Protein AF-A0A935Q9R4-F1 (afdb_monomer_lite)

Structure (mmCIF, N/CA/C/O backbone):
data_AF-A0A935Q9R4-F1
#
_entry.id   AF-A0A935Q9R4-F1
#
loop_
_atom_site.group_PDB
_atom_site.id
_atom_site.type_symbol
_atom_site.label_atom_id
_atom_site.label_alt_id
_atom_site.label_comp_id
_atom_site.label_asym_id
_atom_site.label_entity_id
_atom_site.label_seq_id
_atom_site.pdbx_PDB_ins_code
_atom_site.Cartn_x
_atom_site.Cartn_y
_atom_site.Cartn_z
_atom_site.occupancy
_atom_site.B_iso_or_equiv
_atom_site.auth_seq_id
_atom_site.auth_comp_id
_atom_site.auth_asym_id
_atom_site.auth_atom_id
_atom_site.pdbx_PDB_model_num
ATOM 1 N N . MET A 1 1 ? 9.173 19.889 -7.873 1.00 39.34 1 MET A N 1
ATOM 2 C CA . MET A 1 1 ? 8.537 19.885 -6.538 1.00 39.34 1 MET A CA 1
ATOM 3 C C . MET A 1 1 ? 7.539 18.748 -6.564 1.00 39.34 1 MET A C 1
ATOM 5 O O . MET A 1 1 ? 6.438 18.963 -7.043 1.00 39.34 1 MET A O 1
ATOM 9 N N . ASN A 1 2 ? 7.944 17.541 -6.168 1.00 33.88 2 ASN A N 1
ATOM 10 C CA . ASN A 1 2 ? 7.038 16.393 -6.168 1.00 33.88 2 ASN A CA 1
ATOM 11 C C . ASN A 1 2 ? 6.749 16.075 -4.706 1.00 33.88 2 ASN A C 1
ATOM 13 O O . ASN A 1 2 ? 7.612 15.579 -3.987 1.00 33.88 2 ASN A O 1
ATOM 17 N N . SER A 1 3 ? 5.580 16.518 -4.258 1.00 40.25 3 SER A N 1
ATOM 18 C CA . SER A 1 3 ? 5.124 16.389 -2.881 1.00 40.25 3 SER A CA 1
ATOM 19 C C . SER A 1 3 ? 4.423 15.044 -2.715 1.00 40.25 3 SER A C 1
ATOM 21 O O . SER A 1 3 ? 3.436 14.785 -3.395 1.00 40.25 3 SER A O 1
ATOM 23 N N . PHE A 1 4 ? 4.920 14.208 -1.805 1.00 48.53 4 PHE A N 1
ATOM 24 C CA . PHE A 1 4 ? 4.216 13.026 -1.308 1.00 48.53 4 PHE A CA 1
ATOM 25 C C . PHE A 1 4 ? 2.935 13.467 -0.593 1.00 48.53 4 PHE A C 1
ATOM 27 O O . PHE A 1 4 ? 3.006 14.223 0.379 1.00 48.53 4 PHE A O 1
ATOM 34 N N . ASN A 1 5 ? 1.773 13.011 -1.061 1.00 49.12 5 ASN A N 1
ATOM 35 C CA . ASN A 1 5 ? 0.493 13.364 -0.461 1.00 49.12 5 ASN A CA 1
ATOM 36 C C . ASN A 1 5 ? -0.122 12.143 0.228 1.00 49.12 5 ASN A C 1
ATOM 38 O O . ASN A 1 5 ? -0.745 11.292 -0.402 1.00 49.12 5 ASN A O 1
ATOM 42 N N . LEU A 1 6 ? 0.029 12.070 1.550 1.00 50.16 6 LEU A N 1
ATOM 43 C CA . LEU A 1 6 ? -0.702 11.109 2.370 1.00 50.16 6 LEU A CA 1
ATOM 44 C C . LEU A 1 6 ? -2.014 11.744 2.836 1.00 50.16 6 LEU A C 1
ATOM 46 O O . LEU A 1 6 ? -2.010 12.634 3.689 1.00 50.16 6 LEU A O 1
ATOM 50 N N . PHE A 1 7 ? -3.141 11.265 2.312 1.00 55.94 7 PHE A N 1
ATOM 51 C CA . PHE A 1 7 ? -4.461 11.733 2.726 1.00 55.94 7 PHE A CA 1
ATOM 52 C C . PHE A 1 7 ? -5.126 10.720 3.661 1.00 55.94 7 PHE A C 1
ATOM 54 O O . PHE A 1 7 ? -5.531 9.625 3.272 1.00 55.94 7 PHE A O 1
ATOM 61 N N . LYS A 1 8 ? -5.283 11.112 4.929 1.00 49.03 8 LYS A N 1
ATOM 62 C CA . LYS A 1 8 ? -6.072 10.364 5.912 1.00 49.03 8 LYS A CA 1
ATOM 63 C C . LYS A 1 8 ? -7.505 10.890 5.918 1.00 49.03 8 LYS A C 1
ATOM 65 O O . LYS A 1 8 ? -7.756 11.993 6.397 1.00 49.03 8 LYS A O 1
ATOM 70 N N . ILE A 1 9 ? -8.455 10.083 5.449 1.00 58.16 9 ILE A N 1
ATOM 71 C CA . ILE A 1 9 ? -9.888 10.384 5.553 1.00 58.16 9 ILE A CA 1
ATOM 72 C C . ILE A 1 9 ? -10.472 9.514 6.668 1.00 58.16 9 ILE A C 1
ATOM 74 O O . ILE A 1 9 ? -10.750 8.333 6.481 1.00 58.16 9 ILE A O 1
ATOM 78 N N . SER A 1 10 ? -10.663 10.085 7.860 1.00 49.00 10 SER A N 1
ATOM 79 C CA . SER A 1 10 ? -11.336 9.386 8.960 1.00 49.00 10 SER A CA 1
ATOM 80 C C . SER A 1 10 ? -12.819 9.742 8.993 1.00 49.00 10 SER A C 1
ATOM 82 O O . SER A 1 10 ? -13.189 10.802 9.507 1.00 49.00 10 SER A O 1
ATOM 84 N N . ARG A 1 11 ? -13.687 8.859 8.486 1.00 54.88 11 ARG A N 1
ATOM 85 C CA . ARG A 1 11 ? -15.127 8.970 8.757 1.00 54.88 11 ARG A CA 1
ATOM 86 C C . ARG A 1 11 ? -15.881 7.639 8.662 1.00 54.88 11 ARG A C 1
ATOM 88 O O . ARG A 1 11 ? -16.569 7.407 7.681 1.00 54.88 11 ARG A O 1
ATOM 95 N N . GLN A 1 12 ? -15.856 6.829 9.726 1.00 47.78 12 GLN A N 1
ATOM 96 C CA . GLN A 1 12 ? -17.042 6.100 10.211 1.00 47.78 12 GLN A CA 1
ATOM 97 C C . GLN A 1 12 ? -16.798 5.431 11.572 1.00 47.78 12 GLN A C 1
ATOM 99 O O . GLN A 1 12 ? -15.666 5.172 11.961 1.00 47.78 12 GLN A O 1
ATOM 104 N N . LYS A 1 13 ? -17.890 5.142 12.287 1.00 51.03 13 LYS A N 1
ATOM 105 C CA . LYS A 1 13 ? -17.977 4.648 13.675 1.00 51.03 13 LYS A CA 1
ATOM 106 C C . LYS A 1 13 ? -17.290 3.296 13.984 1.00 51.03 13 LYS A C 1
ATOM 108 O O . LYS A 1 13 ? -17.459 2.812 15.098 1.00 51.03 13 LYS A O 1
ATOM 113 N N . SER A 1 14 ? -16.523 2.687 13.074 1.00 59.88 14 SER A N 1
ATOM 114 C CA . SER A 1 14 ? -15.864 1.395 13.345 1.00 59.88 14 SER A CA 1
ATOM 115 C C . SER A 1 14 ? -14.602 1.055 12.537 1.00 59.88 14 SER A C 1
ATOM 117 O O . SER A 1 14 ? -13.995 0.041 12.856 1.00 59.88 14 SER A O 1
ATOM 119 N N . GLY A 1 15 ? -14.148 1.844 11.553 1.00 67.69 15 GLY A N 1
ATOM 120 C CA . GLY A 1 15 ? -12.974 1.498 10.729 1.00 67.69 15 GLY A CA 1
ATOM 121 C C . GLY A 1 15 ? -12.244 2.720 10.168 1.00 67.69 15 GLY A C 1
ATOM 122 O O . GLY A 1 15 ? -12.823 3.805 10.083 1.00 67.69 15 GLY A O 1
ATOM 123 N N . THR A 1 16 ? -10.966 2.552 9.813 1.00 81.69 16 THR A N 1
ATOM 124 C CA . THR A 1 16 ? -10.116 3.629 9.262 1.00 81.69 16 THR A CA 1
ATOM 125 C C . THR A 1 16 ? -9.822 3.368 7.788 1.00 81.69 16 THR A C 1
ATOM 127 O O . THR A 1 16 ? -9.556 2.232 7.420 1.00 81.69 16 THR A O 1
ATOM 130 N N . ILE A 1 17 ? -9.850 4.402 6.945 1.00 86.81 17 ILE A N 1
ATOM 131 C CA . ILE A 1 17 ? -9.442 4.301 5.539 1.00 86.81 17 ILE A CA 1
ATOM 132 C C . ILE A 1 17 ? -8.157 5.109 5.350 1.00 86.81 17 ILE A C 1
ATOM 134 O O . ILE A 1 17 ? -8.091 6.276 5.748 1.00 86.81 17 ILE A O 1
ATOM 138 N N . PHE A 1 18 ? -7.145 4.487 4.751 1.00 87.62 18 PHE A N 1
ATOM 139 C CA . PHE A 1 18 ? -5.917 5.144 4.314 1.00 87.62 18 PHE A CA 1
ATOM 140 C C . PHE A 1 18 ? -5.845 5.131 2.797 1.00 87.62 18 PHE A C 1
ATOM 142 O O . PHE A 1 18 ? -6.032 4.088 2.172 1.00 87.62 18 PHE A O 1
ATOM 149 N N . ILE A 1 19 ? -5.565 6.301 2.227 1.00 89.94 19 ILE A N 1
ATOM 150 C CA . ILE A 1 19 ? -5.369 6.479 0.795 1.00 89.94 19 ILE A CA 1
ATOM 151 C C . ILE A 1 19 ? -3.949 6.994 0.589 1.00 89.94 19 ILE A C 1
ATOM 153 O O . ILE A 1 19 ? -3.543 7.972 1.223 1.00 89.94 19 ILE A O 1
ATOM 157 N N . ILE A 1 20 ? -3.202 6.315 -0.273 1.00 90.06 20 ILE A N 1
ATOM 158 C CA . ILE A 1 20 ? -1.828 6.663 -0.623 1.00 90.06 20 ILE A CA 1
ATOM 159 C C . ILE A 1 20 ? -1.757 6.836 -2.134 1.00 90.06 20 ILE A C 1
ATOM 161 O O . ILE A 1 20 ? -2.182 5.949 -2.872 1.00 90.06 20 ILE A O 1
ATOM 165 N N . ASP A 1 21 ? -1.228 7.972 -2.571 1.00 90.62 21 ASP A N 1
ATOM 166 C CA . ASP A 1 21 ? -1.069 8.313 -3.980 1.00 90.62 21 ASP A CA 1
ATOM 167 C C . ASP A 1 21 ? 0.421 8.431 -4.320 1.00 90.62 21 ASP A C 1
ATOM 169 O O . ASP A 1 21 ? 1.172 9.093 -3.598 1.00 90.62 21 ASP A O 1
ATOM 173 N N . GLU A 1 22 ? 0.841 7.728 -5.370 1.00 90.69 22 GLU A N 1
ATOM 174 C CA . GLU A 1 22 ? 2.209 7.678 -5.908 1.00 90.69 22 GLU A CA 1
ATOM 175 C C . GLU A 1 22 ? 3.335 7.500 -4.855 1.00 90.69 22 GLU A C 1
ATOM 177 O O . GLU A 1 22 ? 4.303 8.277 -4.821 1.00 90.69 22 GLU A O 1
ATOM 182 N N . PRO A 1 23 ? 3.277 6.475 -3.976 1.00 89.44 23 PRO A N 1
ATOM 183 C CA . PRO A 1 23 ? 4.309 6.257 -2.958 1.00 89.44 23 PRO A CA 1
ATOM 184 C C . PRO A 1 23 ? 5.715 6.015 -3.530 1.00 89.44 23 PRO A C 1
ATOM 186 O O . PRO A 1 23 ? 6.715 6.322 -2.876 1.00 89.44 23 PRO A O 1
ATOM 189 N N . GLU A 1 24 ? 5.818 5.504 -4.756 1.00 91.88 24 GLU A N 1
ATOM 190 C CA . GLU A 1 24 ? 7.079 5.208 -5.437 1.00 91.88 24 GLU A CA 1
ATOM 191 C C . GLU A 1 24 ? 7.962 6.437 -5.676 1.00 91.88 24 GLU A C 1
ATOM 193 O O . GLU A 1 24 ? 9.185 6.304 -5.694 1.00 91.88 24 GLU A O 1
ATOM 198 N N . LEU A 1 25 ? 7.379 7.635 -5.813 1.00 86.50 25 LEU A N 1
ATOM 199 C CA . LEU A 1 25 ? 8.143 8.855 -6.101 1.00 86.50 25 LEU A CA 1
ATOM 200 C C . LEU A 1 25 ? 9.059 9.267 -4.945 1.00 86.50 25 LEU A C 1
ATOM 202 O O . LEU A 1 25 ? 10.017 10.011 -5.147 1.00 86.50 25 LEU A O 1
ATOM 206 N N . SER A 1 26 ? 8.758 8.794 -3.735 1.00 85.06 26 SER A N 1
ATOM 207 C CA . SER A 1 26 ? 9.494 9.129 -2.512 1.00 85.06 26 SER A CA 1
ATOM 208 C C . SER A 1 26 ? 10.337 7.972 -1.973 1.00 85.06 26 SER A C 1
ATOM 210 O O . SER A 1 26 ? 10.991 8.129 -0.942 1.00 85.06 26 SER A O 1
ATOM 212 N N . LEU A 1 27 ? 10.339 6.813 -2.642 1.00 85.94 27 LEU A N 1
ATOM 213 C CA . LEU A 1 27 ? 10.960 5.587 -2.142 1.00 85.94 27 LEU A CA 1
ATOM 214 C C . LEU A 1 27 ? 12.044 5.067 -3.085 1.00 85.94 27 LEU A C 1
ATOM 216 O O . LEU A 1 27 ? 11.832 4.904 -4.287 1.00 85.94 27 LEU A O 1
ATOM 220 N N . HIS A 1 28 ? 13.195 4.711 -2.507 1.00 90.19 28 HIS A N 1
ATOM 221 C CA . HIS A 1 28 ? 14.214 3.928 -3.204 1.00 90.19 28 HIS A CA 1
ATOM 222 C C . HIS A 1 28 ? 13.619 2.577 -3.656 1.00 90.19 28 HIS A C 1
ATOM 224 O O . HIS A 1 28 ? 12.822 2.014 -2.903 1.00 90.19 28 HIS A O 1
ATOM 230 N N . PRO A 1 29 ? 14.019 2.000 -4.811 1.00 85.62 29 PRO A N 1
ATOM 231 C CA . PRO A 1 29 ? 13.445 0.750 -5.326 1.00 85.62 29 PRO A CA 1
ATOM 232 C C . PRO A 1 29 ? 13.378 -0.380 -4.296 1.00 85.62 29 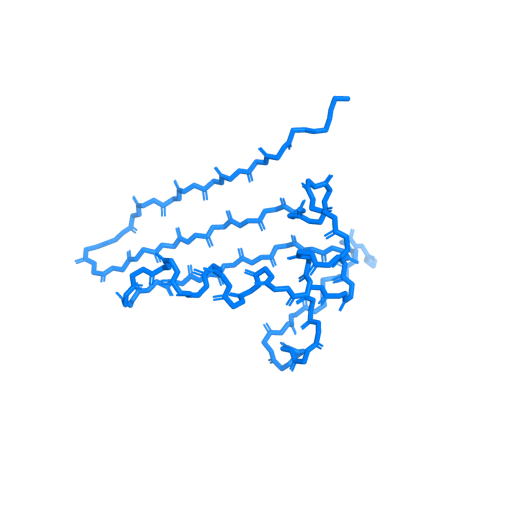PRO A C 1
ATOM 234 O O . PRO A 1 29 ? 12.361 -1.052 -4.174 1.00 85.62 29 PRO A O 1
ATOM 237 N N . LYS A 1 30 ? 14.420 -0.518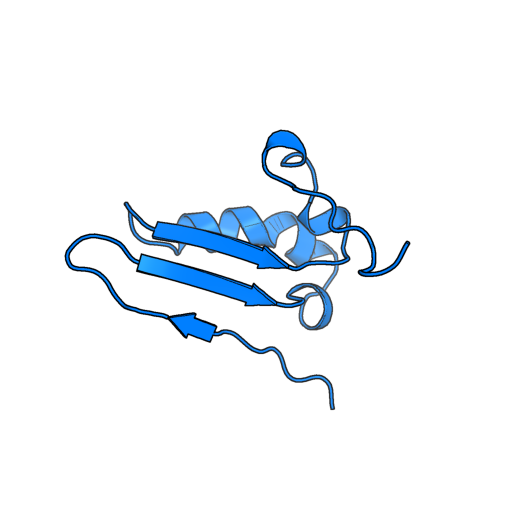 -3.468 1.00 89.19 30 LYS A N 1
ATOM 238 C CA . LYS A 1 30 ? 14.436 -1.521 -2.397 1.00 89.19 30 LYS A CA 1
ATOM 239 C C . LYS A 1 30 ? 13.304 -1.341 -1.377 1.00 89.19 30 LYS A C 1
ATOM 241 O O . LYS A 1 30 ? 12.752 -2.317 -0.900 1.00 89.19 30 LYS A O 1
ATOM 246 N N . TRP A 1 31 ? 12.948 -0.103 -1.051 1.00 90.38 31 TRP A N 1
ATOM 247 C CA . TRP A 1 31 ? 11.858 0.186 -0.119 1.00 90.38 31 TRP A CA 1
ATOM 248 C C . TRP A 1 31 ? 10.483 0.062 -0.767 1.00 90.38 31 TRP A C 1
ATOM 250 O O . TRP A 1 31 ? 9.511 -0.123 -0.048 1.00 90.38 31 TRP A O 1
ATOM 260 N N . GLN A 1 32 ? 10.389 0.138 -2.099 1.00 90.94 32 GLN A N 1
ATOM 261 C CA . GLN A 1 32 ? 9.143 -0.153 -2.811 1.00 90.94 32 GLN A CA 1
ATOM 262 C C . GLN A 1 32 ? 8.760 -1.632 -2.670 1.00 90.94 32 GLN A C 1
ATOM 264 O O . GLN A 1 32 ? 7.580 -1.928 -2.514 1.00 90.94 32 GLN A O 1
ATOM 269 N N . GLU A 1 33 ? 9.746 -2.539 -2.650 1.00 90.38 33 GLU A N 1
ATOM 270 C CA . GLU A 1 33 ? 9.528 -3.975 -2.398 1.00 90.38 33 GLU A CA 1
ATOM 271 C C . GLU A 1 33 ? 8.944 -4.228 -0.999 1.00 90.38 33 GLU A C 1
ATOM 273 O O . GLU A 1 33 ? 8.034 -5.037 -0.838 1.00 90.38 33 GLU A O 1
ATOM 278 N N . ASP A 1 34 ? 9.439 -3.503 0.008 1.00 90.50 34 ASP A N 1
ATOM 279 C CA . ASP A 1 34 ? 9.045 -3.685 1.410 1.00 90.50 34 ASP A CA 1
ATOM 280 C C . ASP A 1 34 ? 7.840 -2.808 1.819 1.00 90.50 34 ASP A C 1
ATOM 282 O O . ASP A 1 34 ? 7.329 -2.917 2.937 1.00 90.50 34 ASP A O 1
ATOM 286 N N . PHE A 1 35 ? 7.370 -1.927 0.927 1.00 90.88 35 PHE A N 1
ATOM 287 C CA . PHE A 1 35 ? 6.407 -0.871 1.242 1.00 90.88 35 PHE A CA 1
ATOM 288 C C . PHE A 1 35 ? 5.074 -1.413 1.758 1.00 90.88 35 PHE A C 1
ATOM 290 O O . PHE A 1 35 ? 4.620 -1.008 2.828 1.00 90.88 35 PHE A O 1
ATOM 297 N N . LEU A 1 36 ? 4.448 -2.336 1.022 1.00 88.88 36 LEU A N 1
ATOM 298 C CA . LEU A 1 36 ? 3.148 -2.895 1.404 1.00 88.88 36 LEU A CA 1
ATOM 299 C C . LEU A 1 36 ? 3.217 -3.614 2.748 1.00 88.88 36 LEU A C 1
ATOM 301 O O . LEU A 1 36 ? 2.390 -3.348 3.614 1.00 88.88 36 LEU A O 1
ATOM 305 N N . ALA A 1 37 ? 4.245 -4.439 2.955 1.00 89.31 37 ALA A N 1
ATOM 306 C CA .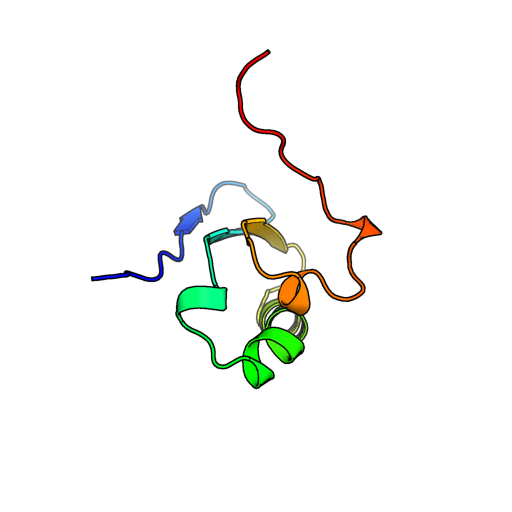 ALA A 1 37 ? 4.442 -5.147 4.215 1.00 89.31 37 ALA A CA 1
ATOM 307 C C . ALA A 1 37 ? 4.627 -4.172 5.391 1.00 89.31 37 ALA A C 1
ATOM 309 O O . ALA A 1 37 ? 4.065 -4.375 6.469 1.00 89.31 37 ALA A O 1
ATOM 310 N N . ALA A 1 38 ? 5.374 -3.084 5.182 1.00 90.38 38 ALA A N 1
ATOM 311 C CA . ALA A 1 38 ? 5.560 -2.048 6.191 1.00 90.38 38 ALA A CA 1
ATOM 312 C C . ALA A 1 38 ? 4.251 -1.307 6.507 1.00 90.38 38 ALA A C 1
ATOM 314 O O . ALA A 1 38 ? 3.934 -1.095 7.678 1.00 90.38 38 ALA A O 1
ATOM 315 N N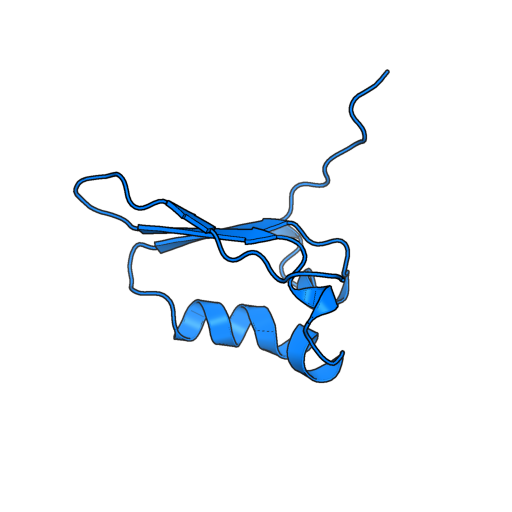 . VAL A 1 39 ? 3.470 -0.933 5.489 1.00 88.69 39 VAL A N 1
ATOM 316 C CA . VAL A 1 39 ? 2.186 -0.244 5.689 1.00 88.69 39 VAL A CA 1
ATOM 317 C C . VAL A 1 39 ? 1.190 -1.157 6.398 1.00 88.69 39 VAL A C 1
ATOM 319 O O . VAL A 1 39 ? 0.588 -0.733 7.381 1.00 88.69 39 VAL A O 1
ATOM 322 N N . GLU A 1 40 ? 1.064 -2.414 5.976 1.00 86.69 40 GLU A N 1
ATOM 323 C CA . GLU A 1 40 ? 0.200 -3.400 6.631 1.00 86.69 40 GLU A CA 1
ATOM 324 C C . GLU A 1 40 ? 0.558 -3.577 8.110 1.00 86.69 40 GLU A C 1
ATOM 326 O O . GLU A 1 40 ? -0.330 -3.532 8.965 1.00 86.69 40 GLU A O 1
ATOM 331 N N . ALA A 1 41 ? 1.852 -3.688 8.430 1.00 88.75 41 ALA A N 1
ATOM 332 C CA . ALA A 1 41 ? 2.332 -3.819 9.805 1.00 88.75 41 ALA A CA 1
ATOM 333 C C . ALA A 1 41 ? 2.040 -2.583 10.675 1.00 88.75 41 ALA A C 1
ATOM 335 O O . ALA A 1 41 ? 1.835 -2.711 11.884 1.00 88.75 41 ALA A O 1
ATOM 336 N N . LEU A 1 42 ? 2.023 -1.388 10.078 1.00 86.62 42 LEU A N 1
ATOM 337 C CA . LEU A 1 42 ? 1.747 -0.128 10.774 1.00 86.62 42 LEU A CA 1
ATOM 338 C C . LEU A 1 42 ? 0.247 0.172 10.894 1.00 86.62 42 LEU A C 1
ATOM 340 O O . LEU A 1 42 ? -0.163 0.927 11.781 1.00 86.62 42 LEU A O 1
ATOM 344 N N . THR A 1 43 ? -0.584 -0.385 10.011 1.00 84.69 43 THR A N 1
ATOM 345 C CA . THR A 1 43 ? -2.026 -0.123 10.020 1.00 84.69 43 THR A CA 1
ATOM 346 C C . THR A 1 43 ? -2.756 -0.901 11.126 1.00 84.69 43 THR A C 1
ATOM 348 O O . THR A 1 43 ? -2.553 -2.104 11.288 1.00 84.69 43 THR A O 1
ATOM 351 N N . PRO A 1 44 ? -3.653 -0.255 11.899 1.00 82.19 44 PRO A N 1
ATOM 352 C CA . PRO A 1 44 ? -4.474 -0.944 12.893 1.00 82.19 44 PRO A CA 1
ATOM 353 C C . PRO A 1 44 ? -5.388 -2.007 12.274 1.00 82.19 44 PRO A C 1
ATOM 355 O O . PRO A 1 44 ? -5.846 -1.866 11.137 1.00 82.19 44 PRO A O 1
ATOM 358 N N . LYS A 1 45 ? -5.765 -3.016 13.070 1.00 77.12 45 LYS A N 1
ATOM 359 C CA . LYS A 1 45 ? -6.811 -3.975 12.684 1.00 77.12 45 LYS A CA 1
ATOM 360 C C . LYS A 1 45 ? -8.112 -3.222 12.366 1.00 77.12 45 LYS A C 1
ATOM 362 O O . LYS A 1 45 ? -8.512 -2.343 13.125 1.00 77.12 45 LYS A O 1
ATOM 367 N N . ASN A 1 46 ? -8.766 -3.601 11.266 1.00 83.81 46 ASN A N 1
ATOM 368 C CA . ASN A 1 46 ? -9.933 -2.927 10.674 1.00 83.81 46 ASN A CA 1
ATOM 369 C C . ASN A 1 46 ? -9.626 -1.614 9.923 1.00 83.81 46 ASN A C 1
ATOM 371 O O . ASN A 1 46 ? -10.356 -0.619 10.023 1.0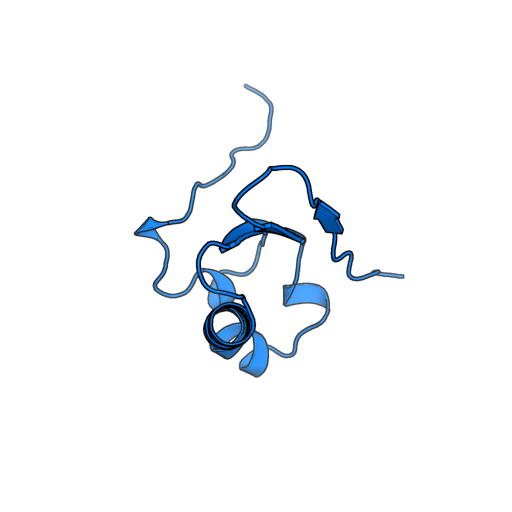0 83.81 46 ASN A O 1
ATOM 375 N N . THR A 1 47 ? -8.533 -1.633 9.160 1.00 85.81 47 THR A N 1
ATOM 376 C CA . THR A 1 47 ? -8.141 -0.553 8.255 1.00 85.81 47 THR A CA 1
ATOM 377 C C . THR A 1 47 ? -8.309 -0.984 6.802 1.00 85.81 47 THR A C 1
ATOM 379 O O . THR A 1 47 ? -7.847 -2.056 6.423 1.00 85.81 47 THR A O 1
ATOM 382 N N . GLN A 1 48 ? -8.944 -0.144 5.984 1.00 87.75 48 GLN A N 1
ATOM 383 C CA . GLN A 1 48 ? -8.945 -0.289 4.532 1.00 87.75 48 GLN A CA 1
ATOM 384 C C . GLN A 1 48 ? -7.804 0.542 3.951 1.00 87.75 48 GLN A C 1
ATOM 386 O O . GLN A 1 48 ? -7.731 1.750 4.184 1.00 87.75 48 GLN A O 1
ATOM 391 N N . LEU A 1 49 ? -6.933 -0.102 3.184 1.00 88.56 49 LEU A N 1
ATOM 392 C CA . LEU A 1 49 ? -5.836 0.546 2.481 1.00 88.56 49 LEU A CA 1
ATOM 393 C C . LEU A 1 49 ? -6.174 0.641 0.991 1.00 88.56 49 LEU A C 1
ATOM 395 O O . LEU A 1 49 ? -6.557 -0.350 0.374 1.00 88.56 49 LEU A O 1
ATOM 399 N N . ILE A 1 50 ? -6.051 1.839 0.426 1.00 91.00 50 ILE A N 1
ATOM 400 C CA . ILE A 1 50 ? -6.226 2.112 -1.001 1.00 91.00 50 ILE A CA 1
ATOM 401 C C . ILE A 1 50 ? -4.943 2.779 -1.490 1.00 91.00 50 ILE A C 1
ATOM 403 O O . ILE A 1 50 ? -4.534 3.805 -0.948 1.00 91.00 50 ILE A O 1
ATOM 407 N N . ILE A 1 51 ? -4.308 2.195 -2.501 1.00 91.25 51 ILE A N 1
ATOM 408 C CA . ILE A 1 51 ? -3.059 2.703 -3.072 1.00 91.25 51 ILE A CA 1
ATOM 409 C C . ILE A 1 51 ? -3.279 2.953 -4.560 1.00 91.25 51 ILE A C 1
ATOM 411 O O . ILE A 1 51 ? -3.733 2.061 -5.277 1.00 91.25 51 ILE A O 1
ATOM 415 N N . ALA A 1 52 ? -2.936 4.153 -5.012 1.00 92.56 52 ALA A N 1
ATOM 416 C CA . ALA A 1 52 ? -2.751 4.469 -6.419 1.00 92.56 52 ALA A CA 1
ATOM 417 C C . ALA A 1 52 ? -1.245 4.496 -6.704 1.00 92.56 52 ALA A C 1
ATOM 419 O O . ALA A 1 52 ? -0.487 5.178 -6.018 1.00 92.56 52 ALA A O 1
ATOM 420 N N . THR A 1 53 ? -0.797 3.688 -7.664 1.00 91.38 53 THR A N 1
ATOM 421 C CA . THR A 1 53 ? 0.620 3.570 -8.018 1.00 91.38 53 THR A CA 1
ATOM 422 C C . THR A 1 53 ? 0.774 3.219 -9.492 1.00 91.38 53 THR A C 1
ATOM 424 O O . THR A 1 53 ? -0.045 2.494 -10.065 1.00 91.38 53 THR A O 1
ATOM 427 N N . HIS A 1 54 ? 1.848 3.720 -10.091 1.00 89.94 54 HIS A N 1
ATOM 428 C CA . HIS A 1 54 ? 2.349 3.344 -11.406 1.00 89.94 54 HIS A CA 1
ATOM 429 C C . HIS A 1 54 ? 3.494 2.321 -11.319 1.00 89.94 54 HIS A C 1
ATOM 431 O O . HIS A 1 54 ? 3.939 1.812 -12.350 1.00 89.94 54 HIS A O 1
ATOM 437 N N . SER A 1 55 ? 3.983 2.006 -10.113 1.00 89.94 55 SER A N 1
ATOM 438 C CA . SER A 1 55 ? 5.115 1.100 -9.916 1.00 89.94 55 SER A CA 1
ATOM 439 C C . SER A 1 55 ? 4.682 -0.373 -9.898 1.00 89.94 55 SER A C 1
ATOM 441 O O . SER A 1 55 ? 3.985 -0.803 -8.973 1.00 89.94 55 SER A O 1
ATOM 443 N N . PRO A 1 56 ? 5.158 -1.206 -10.845 1.00 88.94 56 PRO A N 1
ATOM 444 C CA . PRO A 1 56 ? 4.907 -2.645 -10.808 1.00 88.94 56 PRO A CA 1
ATOM 445 C C . PRO A 1 56 ? 5.604 -3.330 -9.623 1.00 88.94 56 PRO A C 1
ATOM 447 O O . PRO A 1 56 ? 5.176 -4.406 -9.217 1.00 88.94 56 PRO A O 1
ATOM 450 N N . ILE A 1 57 ? 6.642 -2.711 -9.044 1.00 91.12 57 ILE A N 1
ATOM 451 C CA . ILE A 1 57 ? 7.348 -3.234 -7.863 1.00 91.12 57 ILE A CA 1
ATOM 452 C C . ILE A 1 57 ? 6.423 -3.207 -6.644 1.00 91.12 57 ILE A C 1
ATOM 454 O O . ILE A 1 57 ? 6.379 -4.175 -5.893 1.00 91.12 57 ILE A O 1
ATOM 458 N N . ILE A 1 58 ? 5.650 -2.127 -6.485 1.00 89.56 58 ILE A N 1
ATOM 459 C CA . ILE A 1 58 ? 4.675 -1.998 -5.396 1.00 89.56 58 ILE A CA 1
ATOM 460 C C . ILE A 1 58 ? 3.514 -2.9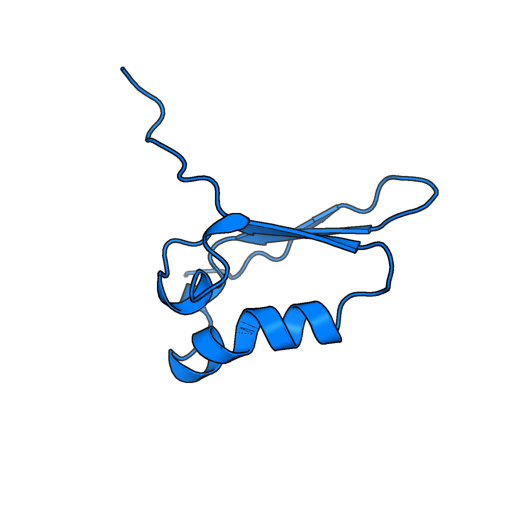70 -5.607 1.00 89.56 58 ILE A C 1
ATOM 462 O O . ILE A 1 58 ? 3.105 -3.634 -4.665 1.00 89.56 58 ILE A O 1
ATOM 466 N N . VAL A 1 59 ? 3.006 -3.114 -6.835 1.00 90.00 59 VAL A N 1
ATOM 467 C CA . VAL A 1 59 ? 1.970 -4.122 -7.135 1.00 90.00 59 VAL A CA 1
ATOM 468 C C . VAL A 1 59 ? 2.456 -5.528 -6.770 1.00 90.00 59 VAL A C 1
ATOM 470 O O . VAL A 1 59 ? 1.741 -6.273 -6.096 1.00 90.00 59 VAL A O 1
ATOM 473 N N . GLY A 1 60 ? 3.683 -5.873 -7.176 1.00 87.56 60 GLY A N 1
ATOM 474 C CA . GLY A 1 60 ? 4.349 -7.120 -6.818 1.00 87.56 60 GLY A CA 1
ATOM 475 C C . GLY A 1 60 ? 3.452 -8.345 -7.019 1.00 87.56 60 GLY A C 1
ATOM 476 O O . GLY A 1 60 ? 2.851 -8.533 -8.076 1.00 87.56 60 GLY A O 1
ATOM 477 N N . ASN A 1 61 ? 3.330 -9.159 -5.969 1.00 84.75 61 ASN A N 1
ATOM 478 C CA . ASN A 1 61 ? 2.502 -10.369 -5.968 1.00 84.75 61 ASN A CA 1
ATOM 479 C C . ASN A 1 61 ? 1.030 -10.117 -5.592 1.00 84.75 61 ASN A C 1
ATOM 481 O O . ASN A 1 61 ? 0.252 -11.062 -5.526 1.00 84.75 61 ASN A O 1
ATOM 485 N N . ASN A 1 62 ? 0.628 -8.867 -5.352 1.00 85.50 62 ASN A N 1
ATOM 486 C CA . ASN A 1 62 ? -0.718 -8.512 -4.889 1.00 85.50 62 ASN A CA 1
ATOM 487 C C . ASN A 1 62 ? -1.677 -8.173 -6.041 1.00 85.50 62 ASN A C 1
ATOM 489 O O . ASN A 1 62 ? -2.689 -7.506 -5.828 1.00 85.50 62 ASN A O 1
ATOM 493 N N . ALA A 1 63 ? -1.375 -8.638 -7.257 1.00 83.38 63 ALA A N 1
ATOM 494 C CA . ALA A 1 63 ? -2.145 -8.341 -8.463 1.00 83.38 63 ALA A CA 1
ATOM 495 C C . ALA A 1 63 ? -3.634 -8.720 -8.346 1.00 83.38 63 ALA A C 1
ATOM 497 O O . ALA A 1 63 ? -4.477 -8.040 -8.929 1.00 83.38 63 ALA A O 1
ATOM 498 N N . ASP A 1 64 ? -3.967 -9.734 -7.540 1.00 88.69 64 ASP A N 1
ATOM 499 C CA . ASP A 1 64 ? -5.350 -10.158 -7.272 1.00 88.69 64 ASP A CA 1
ATOM 500 C C . ASP A 1 64 ? -6.197 -9.071 -6.583 1.00 88.69 64 ASP A C 1
ATOM 502 O O . ASP A 1 64 ? -7.423 -9.057 -6.707 1.00 88.69 64 ASP A O 1
ATOM 506 N N . TYR A 1 65 ? -5.552 -8.130 -5.888 1.00 88.06 65 TYR A N 1
ATOM 507 C CA . TYR A 1 65 ? -6.195 -6.994 -5.222 1.00 88.06 65 TYR A CA 1
ATOM 508 C C . TYR A 1 65 ? -6.150 -5.709 -6.059 1.00 88.06 65 TYR A C 1
ATOM 510 O O . TYR A 1 65 ? -6.669 -4.672 -5.638 1.00 88.06 65 TYR A O 1
ATOM 518 N N . CYS A 1 66 ? -5.540 -5.751 -7.244 1.00 90.38 66 CYS A N 1
ATOM 519 C CA . CYS A 1 66 ? -5.340 -4.581 -8.082 1.00 90.38 66 CYS A CA 1
ATOM 520 C C . CYS A 1 66 ? -6.423 -4.465 -9.157 1.00 90.38 66 CYS A C 1
ATOM 522 O O . CYS A 1 66 ? -6.757 -5.410 -9.871 1.00 90.38 66 CYS A O 1
ATOM 524 N N . LYS A 1 67 ? -6.936 -3.246 -9.331 1.00 91.62 67 LYS A N 1
ATOM 525 C CA . LYS A 1 67 ? -7.794 -2.890 -10.460 1.00 91.62 67 LYS A CA 1
ATOM 526 C C . LYS A 1 67 ? -7.002 -1.988 -11.395 1.00 91.62 67 LYS A C 1
ATOM 528 O O . LYS A 1 67 ? -6.663 -0.870 -11.022 1.00 91.62 67 LYS A O 1
ATOM 533 N N . VAL A 1 68 ? -6.739 -2.456 -12.614 1.00 88.31 68 VAL A N 1
ATOM 534 C CA . VAL A 1 68 ? -6.170 -1.594 -13.657 1.00 88.31 68 VAL A CA 1
ATOM 535 C C . VAL A 1 68 ? -7.193 -0.513 -13.991 1.00 88.31 68 VAL A C 1
ATOM 537 O O . VAL A 1 68 ? -8.313 -0.816 -14.413 1.00 88.31 68 VAL A O 1
ATOM 540 N N . LEU A 1 69 ? -6.811 0.743 -13.776 1.00 86.56 69 LEU A N 1
ATOM 541 C CA . LEU A 1 69 ? -7.589 1.893 -14.208 1.00 86.56 69 LEU A CA 1
ATOM 542 C C . LEU A 1 69 ? -7.196 2.212 -15.647 1.00 86.56 69 LEU A C 1
ATOM 544 O O . LEU A 1 69 ? -6.033 2.477 -15.945 1.00 86.56 69 LEU A O 1
ATOM 548 N N . LEU A 1 70 ? -8.171 2.139 -16.547 1.00 82.56 70 LEU A N 1
ATOM 549 C CA . LEU A 1 70 ? -7.999 2.588 -17.921 1.00 82.56 70 LEU A CA 1
ATOM 550 C C . LEU A 1 70 ? -8.151 4.114 -17.970 1.00 82.56 70 LEU A C 1
ATOM 552 O O . LEU A 1 70 ? -8.904 4.670 -17.163 1.00 82.56 70 LEU A O 1
ATOM 556 N N . PRO A 1 71 ? -7.464 4.801 -18.899 1.00 78.81 71 PRO A N 1
ATOM 557 C CA . PRO A 1 71 ? -7.683 6.224 -19.115 1.00 78.81 71 PRO A CA 1
ATOM 558 C C . PRO A 1 71 ? -9.172 6.491 -19.360 1.00 78.81 71 PRO A C 1
ATOM 560 O O . PRO A 1 71 ? -9.845 5.749 -20.077 1.00 78.81 71 PRO A O 1
ATOM 563 N N . TYR A 1 72 ? -9.694 7.548 -18.741 1.00 59.12 72 TYR A N 1
ATOM 564 C CA . TYR A 1 72 ? -11.063 7.990 -18.974 1.00 59.12 72 TYR A CA 1
ATOM 565 C C . TYR A 1 72 ? -11.132 8.620 -20.366 1.00 59.12 72 TYR A C 1
ATOM 567 O O . TYR A 1 72 ? -10.797 9.792 -20.504 1.00 59.12 72 TYR A O 1
ATOM 575 N N . ASN A 1 73 ? -11.431 7.802 -21.383 1.00 58.16 73 ASN A N 1
ATOM 576 C CA . ASN A 1 73 ? -12.040 8.145 -22.675 1.00 58.16 73 ASN A CA 1
ATOM 577 C C . ASN A 1 73 ? -12.050 6.911 -23.600 1.00 58.16 73 ASN A C 1
ATOM 579 O O . ASN A 1 73 ? -10.990 6.383 -23.932 1.00 58.16 73 ASN A O 1
ATOM 583 N N . ASN A 1 74 ? -13.248 6.520 -24.043 1.00 50.78 74 ASN A N 1
ATOM 584 C CA . ASN A 1 74 ? -13.505 5.931 -25.361 1.00 50.78 74 ASN A CA 1
ATOM 585 C C . ASN A 1 74 ? -14.360 6.937 -26.129 1.00 50.78 74 ASN A C 1
ATOM 587 O O . ASN A 1 74 ? -15.375 7.372 -25.536 1.00 50.78 74 ASN A O 1
#

pLDDT: mean 79.03, std 16.47, range [33.88, 92.56]

Sequence (74 aa):
MNSFNLFKISRQKSGTIFIIDEPELSLHPKWQEDFLAAVEALTPKNTQLIIATHSPIIVGNNADYCKVLLPYNN

Foldseek 3Di:
DDDFDWDWDDDDDFATETEGEAPVVVDDLVCLLCVVVVVVVVDDPRYHYHYHHPDVSNCPPVVVVDDDDDPPDD

Secondary structure (DSSP, 8-state):
----EEEEE--STT-EEEEEE-GGGGS-HHHHHHHHHHHHHHSPSSEEEEEE---HHHHTT-GGG--PPPPS--

Radius of gyration: 13.47 Å; chains: 1; bounding box: 32×30×39 Å